Protein 3HVW (pdb70)

Solvent-accessible surface area: 8719 Å² total

Sequence (158 aa):
YNRLRLQEDVSLRLQRDGALTVIAADLLPLALLNTIIRTLGYPFSNDLLEARDRIRAELPDFTLYKISPTRFGLLLPRQQQEETESVCLRLLRAFESPVVCRGIPIKANVGLGVLPLADDTLDGDQDWLRLVVSAADDARDRGVGWARYNPPLDQAQQ

InterPro domains:
  IPR000160 GGDEF domain [PF00990] (167-299)
  IPR000160 GGDEF domain [SM00267] (152-324)
  IPR001633 EAL domain [PF00563] (341-575)
  IPR001633 EAL domain [PS50883] (335-587)
  IPR001633 EAL domain [SM00052] (334-580)
  IPR001633 EAL domain [cd01948] (340-580)
  IPR003018 GAF domain [PF01590] (28-159)
  IPR003018 GAF domain [SM00065] (26-169)
  IPR029016 GAF-like domain superfamily [G3DSA:3.30.450.40] (22-166)
  IPR029787 Nucleotide cyclase [SSF55073] (172-301)
  IPR035919 EAL domain superfamily [G3DSA:3.20.20.450] (336-587)
  IPR035919 EAL domain superfamily [SSF141868] (349-586)
  IPR043128 Reverse transcriptase/Diguanylate cyclase domain [G3DSA:3.30.70.270] (167-335)

GO terms:
  GO:0071111 cyclic-guanylate-specific phosphodiesterase activity (F, EXP)

Foldseek 3Di:
DEQVVVLVVVLVLCVVQFKWKKKKKFQADPVVLVVCCVVPNPVQSQQLCLLVVLLCVLCVVWDWYHYDSGMIMTIGHPVCPVCVVVSLVSSQVSQCFFRADPRDGHRTRIFMFMEMDGPVVPRSVDPCVVQRVVQSVVCVVVVHSGGYRDDAPDDVRD

Nearest PDB structures (foldseek):
  3hvw-assembly1_A  TM=1.006E+00  e=1.202E-35  Pseudomonas aeruginosa
  4urs-assembly1_A  TM=8.154E-01  e=2.062E-10  Thermotoga maritima
  9bkv-assembly1_B  TM=8.141E-01  e=2.377E-08  Escherichia coli
  9ce0-assembly1_B  TM=8.201E-01  e=9.052E-08  Escherichia coli
  9ce0-assembly1_A  TM=8.091E-01  e=2.468E-07  Escherichia coli

CATH classification: 3.30.70.270

Secondary structure (DSSP, 8-state):
--HHHHHHHHHHHHHHHSEEEEEEEE-S-HHHHHHHHHHH-HHHHHH--HHHHHHHHH-TTSPEEEEETTEEEEEEEGGGGGGHHHHHHHHHHHTTSPEEETTEEE----EEEEEEEEGGGTGGGS--HHHHHHHHHHHHHHT-S-EE----SSTTT-

Radius of gyration: 16.02 Å; Cα contacts (8 Å, |Δi|>4): 268; chains: 1; bounding box: 40×30×53 Å

Organism: Pseudomonas aeruginosa (strain ATCC 15692 / DSM 22644 / CIP 104116 / JCM 14847 / LMG 12228 / 1C / PRS 101 / PAO1) (NCBI:txid208964)

Structure (mmCIF, N/CA/C/O backbone):
data_3HVW
#
_entry.id   3HVW
#
_cell.length_a   49.374
_cell.length_b   53.757
_cell.length_c   76.792
_cell.angle_alpha   90.000
_cell.angle_beta   90.000
_cell.angle_gamma   90.000
#
_symmetry.space_group_name_H-M   'P 21 21 21'
#
loop_
_entity.id
_entity.type
_entity.pdbx_description
1 polymer 'Diguanylate-cyclase (DGC)'
2 water water
#
loop_
_atom_site.group_PDB
_atom_site.id
_atom_site.type_symbol
_atom_site.label_atom_id
_atom_site.label_alt_id
_atom_site.label_comp_id
_atom_site.label_asym_id
_atom_site.label_entity_id
_atom_site.label_seq_id
_atom_site.pdbx_PDB_ins_code
_atom_site.Cartn_x
_atom_site.Cartn_y
_atom_site.Cartn_z
_atom_site.occupancy
_atom_site.B_iso_or_equiv
_atom_site.auth_seq_id
_atom_site.auth_comp_id
_atom_site.auth_asym_id
_atom_site.auth_atom_id
_atom_site.pdbx_PDB_model_num
ATOM 1 N N . TYR A 1 9 ? 27.595 62.137 0.168 1.00 34.91 175 TYR A N 1
ATOM 2 C CA . TYR A 1 9 ? 27.732 62.634 1.567 1.00 30.77 175 TYR A CA 1
ATOM 3 C C . TYR A 1 9 ? 28.985 62.067 2.219 1.00 27.82 175 TYR A C 1
ATOM 4 O O . TYR A 1 9 ? 29.294 60.884 2.069 1.00 25.88 175 TYR A O 1
ATOM 13 N N . ASN A 1 10 ? 29.698 62.919 2.949 1.00 25.50 176 ASN A N 1
ATOM 14 C CA . ASN A 1 10 ? 30.930 62.513 3.611 1.00 22.85 176 ASN A CA 1
ATOM 15 C C . ASN A 1 10 ? 30.749 62.166 5.086 1.00 17.55 176 ASN A C 1
ATOM 16 O O . ASN A 1 10 ? 29.630 62.126 5.597 1.00 20.67 176 ASN A O 1
ATOM 21 N N . ARG A 1 11 ? 31.868 61.910 5.756 1.00 20.12 177 ARG A N 1
ATOM 22 C CA . ARG A 1 11 ? 31.885 61.545 7.167 1.00 23.97 177 ARG A CA 1
ATOM 23 C C . ARG A 1 11 ? 31.148 62.530 8.075 1.00 23.91 177 ARG A C 1
ATOM 24 O O . ARG A 1 11 ? 30.334 62.128 8.909 1.00 21.97 177 ARG A O 1
ATOM 32 N N . LEU A 1 12 ? 31.436 63.817 7.912 1.00 24.48 178 LEU A N 1
ATOM 33 C CA . LEU A 1 12 ? 30.799 64.848 8.727 1.00 26.13 178 LEU A CA 1
ATOM 34 C C . LEU A 1 12 ? 29.286 64.872 8.537 1.00 23.34 178 LEU A C 1
ATOM 35 O O . LEU A 1 12 ? 28.533 64.993 9.505 1.00 22.10 178 LEU A O 1
ATOM 40 N N . ARG A 1 13 ? 28.842 64.756 7.289 1.00 20.51 179 ARG A N 1
ATOM 41 C CA . ARG A 1 13 ? 27.417 64.762 6.982 1.00 19.22 179 ARG A CA 1
ATOM 42 C C . ARG A 1 13 ? 26.696 63.613 7.681 1.00 20.29 179 ARG A C 1
ATOM 43 O O . ARG A 1 13 ? 25.573 63.773 8.162 1.00 17.04 179 ARG A O 1
ATOM 51 N N . LEU A 1 14 ? 27.338 62.449 7.726 1.00 18.26 180 LEU A N 1
ATOM 52 C CA . LEU A 1 14 ? 26.739 61.294 8.377 1.00 14.53 180 LEU A CA 1
ATOM 53 C C . LEU A 1 14 ? 26.550 61.586 9.862 1.00 16.15 180 LEU A C 1
ATOM 54 O O . LEU A 1 14 ? 25.479 61.348 10.421 1.00 17.70 180 LEU A O 1
ATOM 59 N N . GLN A 1 15 ? 27.588 62.114 10.498 1.00 17.06 181 GLN A N 1
ATOM 60 C CA . GLN A 1 15 ? 27.509 62.432 11.915 1.00 15.50 181 GLN A CA 1
ATOM 61 C C . GLN A 1 15 ? 26.385 63.426 12.168 1.00 17.29 181 GLN A C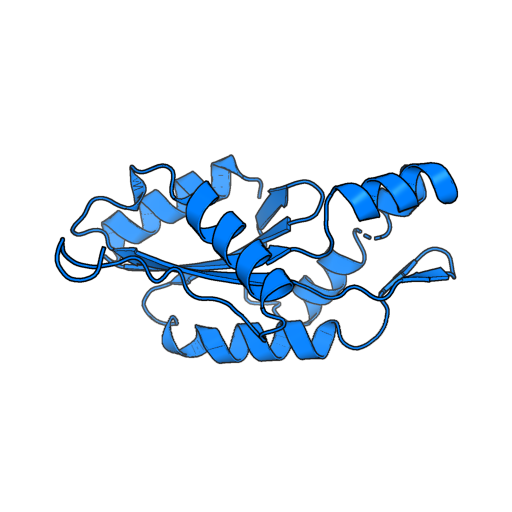 1
ATOM 62 O O . GLN A 1 15 ? 25.645 63.300 13.141 1.00 16.45 181 GLN A O 1
ATOM 68 N N . GLU A 1 16 ? 26.256 64.412 11.284 1.00 14.72 182 GLU A N 1
ATOM 69 C CA . GLU A 1 16 ? 25.206 65.419 11.416 1.00 15.63 182 GLU A CA 1
ATOM 70 C C . GLU A 1 16 ? 23.811 64.830 11.223 1.00 17.50 182 GLU A C 1
ATOM 71 O O . GLU A 1 16 ? 22.912 65.092 12.019 1.00 15.79 182 GLU A O 1
ATOM 77 N N . ASP A 1 17 ? 23.627 64.036 10.170 1.00 16.25 183 ASP A N 1
ATOM 78 C CA . ASP A 1 17 ? 22.325 63.434 9.911 1.00 14.39 183 ASP A CA 1
ATOM 79 C C . ASP A 1 17 ? 21.933 62.473 1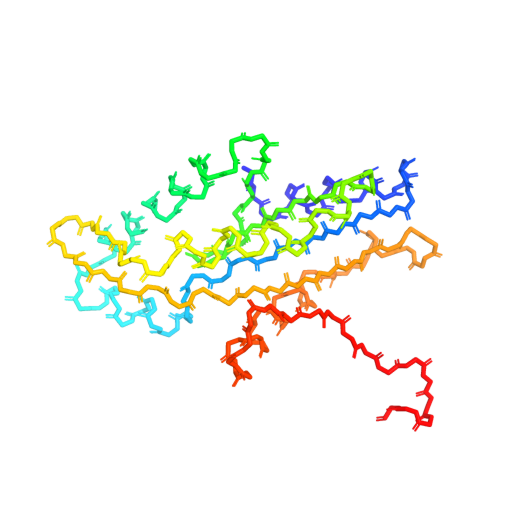1.030 1.00 13.75 183 ASP A C 1
ATOM 80 O O . ASP A 1 17 ? 20.764 62.395 11.404 1.00 18.63 183 ASP A O 1
ATOM 85 N N . VAL A 1 18 ? 22.906 61.743 11.567 1.00 12.82 184 VAL A N 1
ATOM 86 C CA . VAL A 1 18 ? 22.620 60.818 12.656 1.00 10.14 184 VAL A CA 1
ATOM 87 C C . VAL A 1 18 ? 22.150 61.622 13.867 1.00 10.66 184 VAL A C 1
ATOM 88 O O . VAL A 1 18 ? 21.181 61.254 14.526 1.00 12.50 184 VAL A O 1
ATOM 92 N N . SER A 1 19 ? 22.822 62.736 14.146 1.00 12.59 185 SER A N 1
ATOM 93 C CA . SER A 1 19 ? 22.425 63.564 15.278 1.00 12.57 185 SER A CA 1
ATOM 94 C C . SER A 1 19 ? 20.987 64.064 15.110 1.00 13.93 185 SER A C 1
ATOM 95 O O . SER A 1 19 ? 20.202 64.059 16.063 1.00 15.51 185 SER A O 1
ATOM 98 N N . LEU A 1 20 ? 20.636 64.486 13.900 1.00 16.17 186 LEU A N 1
ATOM 99 C CA . LEU A 1 20 ? 19.286 64.987 13.645 1.00 14.91 186 LEU A CA 1
ATOM 100 C C . LEU A 1 20 ? 18.204 63.918 13.735 1.00 17.95 186 LEU A C 1
ATOM 101 O O . LEU A 1 20 ? 17.122 64.162 14.273 1.00 16.79 186 LEU A O 1
ATOM 106 N N . ARG A 1 21 ? 18.486 62.735 13.200 1.00 18.25 187 ARG A N 1
ATOM 107 C CA . ARG A 1 21 ? 17.507 61.662 13.242 1.00 14.81 187 ARG A CA 1
ATOM 108 C C . ARG A 1 21 ? 17.316 61.141 14.658 1.00 11.73 187 ARG A C 1
ATOM 109 O O . ARG A 1 21 ? 16.207 60.786 15.042 1.00 15.52 187 ARG A O 1
ATOM 117 N N . LEU A 1 22 ? 18.386 61.098 15.445 1.00 15.75 188 LEU A N 1
ATOM 118 C CA . LEU A 1 22 ? 18.257 60.613 16.813 1.00 12.19 188 LEU A CA 1
ATOM 119 C C . LEU A 1 22 ? 17.392 61.542 17.657 1.00 13.86 188 LEU A C 1
ATOM 120 O O . LEU A 1 22 ? 16.531 61.084 18.402 1.00 16.02 188 LEU A O 1
ATOM 125 N N . GLN A 1 23 ? 17.617 62.845 17.534 1.00 14.34 189 GLN A N 1
ATOM 126 C CA . GLN A 1 23 ? 16.843 63.815 18.302 1.00 19.10 189 GLN A CA 1
ATOM 127 C C . GLN A 1 23 ? 15.362 63.761 17.955 1.00 17.36 189 GLN A C 1
ATOM 128 O O . GLN A 1 23 ? 14.502 63.950 18.816 1.00 20.64 189 GLN A O 1
ATOM 134 N N . ARG A 1 24 ? 15.070 63.484 16.690 1.00 18.52 190 ARG A N 1
ATOM 135 C CA . ARG A 1 24 ? 13.699 63.435 16.205 1.00 19.55 190 ARG A CA 1
ATOM 136 C C . ARG A 1 24 ? 12.992 62.091 16.367 1.00 21.05 190 ARG A C 1
ATOM 137 O O . ARG A 1 24 ? 11.815 62.048 16.734 1.00 21.21 190 ARG A O 1
ATOM 145 N N . ASP A 1 25 ? 13.711 60.999 16.110 1.00 18.56 191 ASP A N 1
ATOM 146 C CA . ASP A 1 25 ? 13.133 59.657 16.196 1.00 16.06 191 ASP A CA 1
ATOM 147 C C . ASP A 1 25 ? 13.481 58.848 17.443 1.00 17.23 191 ASP A C 1
ATOM 148 O O . ASP A 1 25 ? 12.785 57.888 17.775 1.00 17.36 191 ASP A O 1
ATOM 153 N N . GLY A 1 26 ? 14.570 59.211 18.111 1.00 16.17 192 GLY A N 1
ATOM 154 C CA . GLY A 1 26 ? 14.968 58.504 19.317 1.00 13.09 192 GLY A CA 1
ATOM 155 C C . GLY A 1 26 ? 15.875 57.302 19.124 1.00 14.58 192 GLY A C 1
ATOM 156 O O . GLY A 1 26 ? 16.469 56.814 20.087 1.00 13.80 192 GLY A O 1
ATOM 157 N N . ALA A 1 27 ? 15.996 56.824 17.890 1.00 14.81 193 ALA A N 1
ATOM 158 C CA . ALA A 1 27 ? 16.840 55.666 17.612 1.00 13.75 193 ALA A CA 1
ATOM 159 C C . ALA A 1 27 ? 17.067 55.495 16.116 1.00 15.13 193 ALA A C 1
ATOM 160 O O . ALA A 1 27 ? 16.328 56.043 15.303 1.00 13.03 193 ALA A O 1
ATOM 162 N N . LEU A 1 28 ? 18.107 54.739 15.769 1.00 11.48 194 LEU A N 1
ATOM 163 C CA . LEU A 1 28 ? 18.454 54.445 14.381 1.00 10.82 194 LEU A CA 1
ATOM 164 C C . LEU A 1 28 ? 19.634 53.491 14.408 1.00 11.05 194 LEU A C 1
ATOM 165 O O . LEU A 1 28 ? 20.241 53.283 15.454 1.00 11.29 194 LEU A O 1
ATOM 170 N N . THR A 1 29 ? 19.943 52.892 13.264 1.00 12.24 195 THR A N 1
ATOM 171 C CA . THR A 1 29 ? 21.075 51.986 13.195 1.00 12.01 195 THR A CA 1
ATOM 172 C C . THR A 1 29 ? 21.987 52.414 12.060 1.00 10.28 195 THR A C 1
ATOM 173 O O . THR A 1 29 ? 21.525 52.756 10.975 1.00 11.49 195 THR A O 1
ATOM 177 N N . VAL A 1 30 ? 23.287 52.434 12.329 1.00 11.41 196 VAL A N 1
ATOM 178 C CA . VAL A 1 30 ? 24.259 52.786 11.307 1.00 12.81 196 VAL A CA 1
ATOM 179 C C . VAL A 1 30 ? 24.963 51.501 10.918 1.00 8.18 196 VAL A C 1
ATOM 180 O O . VAL A 1 30 ? 25.280 50.679 11.773 1.00 10.33 196 VAL A O 1
ATOM 184 N N . ILE A 1 31 ? 25.191 51.324 9.624 1.00 10.34 197 ILE A N 1
ATOM 185 C CA . ILE A 1 31 ? 25.895 50.153 9.136 1.00 9.95 197 ILE A CA 1
ATOM 186 C C . ILE A 1 31 ? 27.140 50.662 8.419 1.00 7.96 197 ILE A C 1
ATOM 187 O O . ILE A 1 31 ? 27.066 51.569 7.594 1.00 9.80 197 ILE A O 1
ATOM 192 N N . ALA A 1 32 ? 28.291 50.102 8.762 1.00 10.88 198 ALA A N 1
ATOM 193 C CA . ALA A 1 32 ? 29.528 50.493 8.114 1.00 9.63 198 ALA A CA 1
ATOM 194 C C . ALA A 1 32 ? 29.959 49.317 7.252 1.00 9.95 198 ALA A C 1
ATOM 195 O O . ALA A 1 32 ? 30.043 48.178 7.728 1.00 10.71 198 ALA A O 1
ATOM 197 N N . ALA A 1 33 ? 30.229 49.589 5.980 1.00 8.13 199 ALA A N 1
ATOM 198 C CA . ALA A 1 33 ? 30.667 48.546 5.062 1.00 6.93 199 ALA A CA 1
ATOM 199 C C . ALA A 1 33 ? 32.117 48.844 4.711 1.00 9.59 199 ALA A C 1
ATOM 200 O O . ALA A 1 33 ? 32.414 49.815 4.020 1.00 11.58 199 ALA A O 1
ATOM 202 N N . ASP A 1 34 ? 33.014 48.009 5.223 1.00 10.16 200 ASP A N 1
ATOM 203 C CA . ASP A 1 34 ? 34.451 48.154 5.000 1.00 10.14 200 ASP A CA 1
ATOM 204 C C . ASP A 1 34 ? 34.844 47.189 3.869 1.00 11.91 200 ASP A C 1
ATOM 205 O O . ASP A 1 34 ? 34.853 45.980 4.062 1.00 11.90 200 ASP A O 1
ATOM 210 N N . LEU A 1 35 ? 35.165 47.731 2.695 1.00 12.14 201 LEU A N 1
ATOM 211 C CA . LEU A 1 35 ? 35.511 46.912 1.531 1.00 10.83 201 LEU A CA 1
ATOM 212 C C . LEU A 1 35 ? 36.796 46.104 1.638 1.00 9.30 201 LEU A C 1
ATOM 213 O O . LEU A 1 35 ? 36.881 44.994 1.119 1.00 12.08 201 LEU A O 1
ATOM 218 N N . LEU A 1 36 ? 37.800 46.663 2.295 1.00 11.95 202 LEU A N 1
ATOM 219 C CA . LEU A 1 36 ? 39.067 45.964 2.459 1.00 11.02 202 LEU A CA 1
ATOM 220 C C . LEU A 1 36 ? 39.943 46.732 3.434 1.00 7.70 202 LEU A C 1
ATOM 221 O O . LEU A 1 36 ? 39.766 47.933 3.633 1.00 14.92 202 LEU A O 1
ATOM 226 N N . PRO A 1 37 ? 40.894 46.041 4.070 1.00 12.19 203 PRO A N 1
ATOM 227 C CA . PRO A 1 37 ? 41.794 46.688 5.026 1.00 12.80 203 PRO A CA 1
ATOM 228 C C . PRO A 1 37 ? 42.588 47.786 4.331 1.00 14.66 203 PRO A C 1
ATOM 229 O O . PRO A 1 37 ? 42.936 47.660 3.154 1.00 13.66 203 PRO A O 1
ATOM 233 N N . LEU A 1 38 ? 42.879 48.858 5.059 1.00 11.42 204 LEU A N 1
ATOM 234 C CA . LEU A 1 38 ? 43.641 49.963 4.497 1.00 14.64 204 LEU A CA 1
ATOM 235 C C . LEU A 1 38 ? 44.961 49.444 3.932 1.00 13.21 204 LEU A C 1
ATOM 236 O O . LEU A 1 38 ? 45.395 49.865 2.864 1.00 13.56 204 LEU A O 1
ATOM 241 N N . ALA A 1 39 ? 45.590 48.513 4.641 1.00 13.60 205 ALA A N 1
ATOM 242 C CA . ALA A 1 39 ? 46.862 47.957 4.190 1.00 13.34 205 ALA A CA 1
ATOM 243 C C . ALA A 1 39 ? 46.749 47.296 2.824 1.00 14.28 205 ALA A C 1
ATOM 244 O O . ALA A 1 39 ? 47.660 47.403 2.000 1.00 12.59 205 ALA A O 1
ATOM 246 N N . LEU A 1 40 ? 45.643 46.595 2.590 1.00 12.53 206 LEU A N 1
ATOM 247 C CA . LEU A 1 40 ? 45.436 45.914 1.313 1.00 11.26 206 LEU A CA 1
ATOM 248 C C . LEU A 1 40 ? 45.186 46.940 0.219 1.00 7.55 206 LEU A C 1
ATOM 249 O O . LEU A 1 40 ? 45.596 46.752 -0.927 1.00 9.12 206 LEU A O 1
ATOM 254 N N . LEU A 1 41 ? 44.503 48.026 0.576 1.00 8.23 207 LEU A N 1
ATOM 255 C CA . LEU A 1 41 ? 44.245 49.084 -0.391 1.00 7.69 207 LEU A CA 1
ATOM 256 C C . LEU A 1 41 ? 45.605 49.648 -0.788 1.00 6.57 207 LEU A C 1
ATOM 257 O O . LEU A 1 41 ? 45.867 49.906 -1.961 1.00 9.76 207 LEU A O 1
ATOM 262 N N . ASN A 1 42 ? 46.475 49.837 0.197 1.00 10.46 208 ASN A N 1
ATOM 263 C CA . ASN A 1 42 ? 47.795 50.369 -0.102 1.00 12.40 208 ASN A CA 1
ATOM 264 C C . ASN A 1 42 ? 48.600 49.418 -0.979 1.00 13.02 208 ASN A C 1
ATOM 265 O O . ASN A 1 42 ? 49.367 49.866 -1.830 1.00 9.83 208 ASN A O 1
ATOM 270 N N . THR A 1 43 ? 48.425 48.112 -0.786 1.00 7.53 209 THR A N 1
ATOM 271 C CA . THR A 1 43 ? 49.136 47.141 -1.618 1.00 8.75 209 THR A CA 1
ATOM 272 C C . THR A 1 43 ? 48.633 47.309 -3.052 1.00 8.37 209 THR A C 1
ATOM 273 O O . THR A 1 43 ? 49.407 47.264 -4.007 1.00 11.47 209 THR A O 1
ATOM 277 N N . ILE A 1 44 ? 47.328 47.515 -3.201 1.00 7.21 210 ILE A N 1
ATOM 278 C CA . ILE A 1 44 ? 46.757 47.703 -4.531 1.00 5.37 210 ILE A CA 1
ATOM 279 C C . ILE A 1 44 ? 47.295 48.979 -5.169 1.00 8.41 210 ILE A C 1
ATOM 280 O O . ILE A 1 44 ? 47.615 49.000 -6.355 1.00 10.88 210 ILE A O 1
ATOM 285 N N . ILE A 1 45 ? 47.405 50.047 -4.387 1.00 10.31 211 ILE A N 1
ATOM 286 C CA . ILE A 1 45 ? 47.917 51.300 -4.932 1.00 8.89 211 ILE A CA 1
ATOM 287 C C . ILE A 1 45 ? 49.350 51.164 -5.435 1.00 14.82 211 ILE A C 1
ATOM 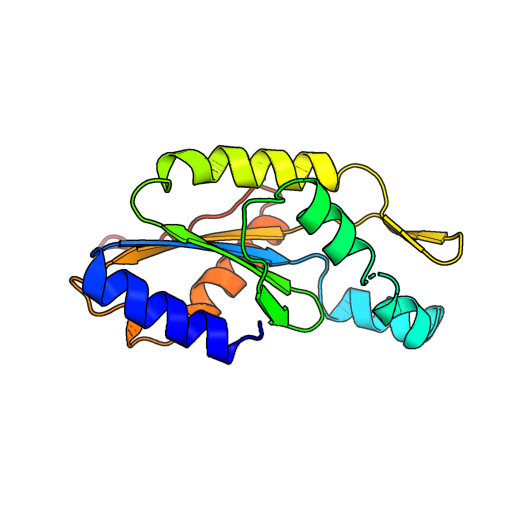288 O O . ILE A 1 45 ? 49.687 51.659 -6.511 1.00 14.34 211 ILE A O 1
ATOM 293 N N . ARG A 1 46 ? 50.194 50.489 -4.663 1.00 11.36 212 ARG A N 1
ATOM 294 C CA . ARG A 1 46 ? 51.591 50.307 -5.054 1.00 12.59 212 ARG A CA 1
ATOM 295 C C . ARG A 1 46 ? 51.748 49.358 -6.238 1.00 13.36 212 ARG A C 1
ATOM 296 O O . ARG A 1 46 ? 52.638 49.526 -7.075 1.00 15.12 212 ARG A O 1
ATOM 304 N N . THR A 1 47 ? 50.874 48.364 -6.311 1.00 11.29 213 THR A N 1
ATOM 305 C CA . THR A 1 47 ? 50.943 47.358 -7.359 1.00 9.91 213 THR A CA 1
ATOM 306 C C . THR A 1 47 ? 50.257 47.712 -8.684 1.00 12.47 213 THR A C 1
ATOM 307 O O . THR A 1 47 ? 50.782 47.403 -9.757 1.00 14.01 213 THR A O 1
ATOM 311 N N . LEU A 1 48 ? 49.097 48.360 -8.604 1.00 10.06 214 LEU A N 1
ATOM 312 C CA . LEU A 1 48 ? 48.322 48.722 -9.788 1.00 8.84 214 LEU A CA 1
ATOM 313 C C . LEU A 1 48 ? 48.120 50.228 -9.995 1.00 11.09 214 LEU A C 1
ATOM 314 O O . LEU A 1 48 ? 47.594 50.650 -11.025 1.00 10.98 214 LEU A O 1
ATOM 319 N N . GLY A 1 49 ? 48.532 51.029 -9.016 1.00 10.70 215 GLY A N 1
ATOM 320 C CA . GLY A 1 49 ? 48.404 52.476 -9.129 1.00 10.88 215 GLY A CA 1
ATOM 321 C C . GLY A 1 49 ? 47.239 53.082 -8.372 1.00 10.65 215 GLY A C 1
ATOM 322 O O . GLY A 1 49 ? 46.226 52.419 -8.135 1.00 9.92 215 GLY A O 1
ATOM 323 N N . TYR A 1 50 ? 47.375 54.349 -7.989 1.00 12.82 216 TYR A N 1
ATOM 324 C CA . TYR A 1 50 ? 46.310 55.026 -7.259 1.00 13.00 216 TYR A CA 1
ATOM 325 C C . TYR A 1 50 ? 45.021 55.155 -8.077 1.00 13.86 216 TYR A C 1
ATOM 326 O O . TYR A 1 50 ? 43.927 54.934 -7.552 1.00 14.21 216 TYR A O 1
ATOM 335 N N . PRO A 1 51 ? 45.127 55.536 -9.364 1.00 11.94 217 PRO A N 1
ATOM 336 C CA . PRO A 1 51 ? 43.921 55.671 -10.189 1.00 12.85 217 PRO A CA 1
ATOM 337 C C . PRO A 1 51 ? 43.118 54.376 -10.202 1.00 10.29 217 PRO A C 1
ATOM 338 O O . PRO A 1 51 ? 41.890 54.392 -10.116 1.00 11.26 217 PRO A O 1
ATOM 342 N N . PHE A 1 52 ? 43.816 53.248 -10.304 1.00 12.81 218 PHE A N 1
ATOM 343 C CA . PHE A 1 52 ? 43.140 51.959 -10.294 1.00 14.23 218 PHE A CA 1
ATOM 344 C C . PHE A 1 52 ? 42.362 51.808 -8.988 1.00 11.04 218 PHE A C 1
ATOM 345 O O . PHE A 1 52 ? 41.206 51.386 -8.993 1.00 11.71 218 PHE A O 1
ATOM 353 N N . SER A 1 53 ? 42.996 52.155 -7.869 1.00 10.17 219 SER A N 1
ATOM 354 C CA . SER A 1 53 ? 42.341 52.020 -6.568 1.00 12.01 219 SER A CA 1
ATOM 355 C C . SER A 1 53 ? 41.111 52.909 -6.439 1.00 12.61 219 SER A C 1
ATOM 356 O O . SER A 1 53 ? 40.137 52.532 -5.785 1.00 11.94 219 SER A O 1
ATOM 359 N N . ASN A 1 54 ? 41.146 54.083 -7.060 1.00 12.90 220 ASN A N 1
ATOM 360 C CA . ASN A 1 54 ? 39.996 54.970 -6.992 1.00 13.00 220 ASN A CA 1
ATOM 361 C C . ASN A 1 54 ? 38.852 54.365 -7.798 1.00 15.49 220 ASN A C 1
ATOM 362 O O . ASN A 1 54 ? 37.704 54.348 -7.348 1.00 14.64 220 ASN A O 1
ATOM 367 N N . ASP A 1 55 ? 39.167 53.859 -8.988 1.00 11.70 221 ASP A N 1
ATOM 368 C CA . ASP A 1 55 ? 38.151 53.242 -9.836 1.00 14.48 221 ASP A CA 1
ATOM 369 C C . ASP A 1 55 ? 37.522 52.048 -9.124 1.00 12.22 221 ASP A C 1
ATOM 370 O O . ASP A 1 55 ? 36.323 51.801 -9.250 1.00 12.94 221 ASP A O 1
ATOM 375 N N . LEU A 1 56 ? 38.339 51.306 -8.378 1.00 10.61 222 LEU A N 1
ATOM 376 C CA . LEU A 1 56 ? 37.861 50.140 -7.647 1.00 10.89 222 LEU A CA 1
ATOM 377 C C . LEU A 1 56 ? 36.803 50.536 -6.630 1.00 14.41 222 LEU A C 1
ATOM 378 O O . LEU A 1 56 ? 35.751 49.900 -6.531 1.00 15.15 222 LEU A O 1
ATOM 391 N N . LEU A 1 58 ? 35.056 53.231 -6.703 1.00 9.39 224 LEU A N 1
ATOM 392 C CA . LEU A 1 58 ? 33.908 53.805 -7.401 1.00 12.10 224 LEU A CA 1
ATOM 393 C C . LEU A 1 58 ? 33.010 52.669 -7.874 1.00 13.64 224 LEU A C 1
ATOM 394 O O . LEU A 1 58 ? 31.785 52.781 -7.854 1.00 12.68 224 LEU A O 1
ATOM 399 N N . GLU A 1 59 ? 33.623 51.568 -8.301 1.00 13.28 225 GLU A N 1
ATOM 400 C CA . GLU A 1 59 ? 32.848 50.422 -8.750 1.00 14.39 225 GLU A CA 1
ATOM 401 C C . GLU A 1 59 ? 32.131 49.783 -7.566 1.00 12.86 225 GLU A C 1
ATOM 402 O O . GLU A 1 59 ? 31.002 49.310 -7.700 1.00 13.20 225 GLU A O 1
ATOM 408 N N . ALA A 1 60 ? 32.781 49.779 -6.404 1.00 11.10 226 ALA A N 1
ATOM 409 C CA . ALA A 1 60 ? 32.174 49.211 -5.208 1.00 10.13 226 ALA A CA 1
ATOM 410 C C . ALA A 1 60 ? 30.960 50.060 -4.838 1.00 12.46 226 ALA A C 1
ATOM 411 O O . ALA A 1 60 ? 29.904 49.537 -4.480 1.00 12.64 226 ALA A O 1
ATOM 413 N N . ARG A 1 61 ? 31.124 51.375 -4.943 1.00 10.88 227 ARG A N 1
ATOM 414 C CA . ARG A 1 61 ? 30.054 52.327 -4.646 1.00 11.33 227 ARG A CA 1
ATOM 415 C C . ARG A 1 61 ? 28.857 52.084 -5.559 1.00 13.54 227 ARG A C 1
ATOM 416 O O . ARG A 1 61 ? 27.713 52.056 -5.104 1.00 16.34 227 ARG A O 1
ATOM 424 N N . ASP A 1 62 ? 29.119 51.912 -6.850 1.00 16.77 228 ASP A N 1
ATOM 425 C CA . ASP A 1 62 ? 28.039 51.686 -7.805 1.00 17.47 228 ASP A CA 1
ATOM 426 C C . ASP A 1 62 ? 27.279 50.401 -7.531 1.00 16.35 228 ASP A C 1
ATOM 427 O O . ASP A 1 62 ? 26.065 50.338 -7.729 1.00 19.79 228 ASP A O 1
ATOM 432 N N . ARG A 1 63 ? 27.985 49.371 -7.077 1.00 12.44 229 ARG A N 1
ATOM 433 C CA . ARG A 1 63 ? 27.323 48.109 -6.789 1.00 13.39 229 ARG A CA 1
ATOM 434 C C . ARG A 1 63 ? 26.410 48.246 -5.575 1.00 13.00 229 ARG A C 1
ATOM 435 O O . ARG A 1 63 ? 25.315 47.686 -5.550 1.00 14.89 229 ARG A O 1
ATOM 443 N N . ILE A 1 64 ? 26.855 48.992 -4.567 1.00 12.52 230 ILE A N 1
ATOM 444 C CA . ILE A 1 64 ? 26.034 49.189 -3.379 1.00 11.88 230 ILE A CA 1
ATOM 445 C C . ILE A 1 64 ? 24.820 50.030 -3.764 1.00 13.73 230 ILE A C 1
ATOM 446 O O . ILE A 1 64 ? 23.701 49.748 -3.342 1.00 13.91 230 ILE A O 1
ATOM 451 N N . ARG A 1 65 ? 25.048 51.054 -4.578 1.00 15.35 231 ARG A N 1
ATOM 452 C CA . ARG A 1 65 ? 23.961 51.920 -5.020 1.00 18.48 231 ARG A CA 1
ATOM 453 C C . ARG A 1 65 ? 22.917 51.145 -5.811 1.00 23.24 231 ARG A C 1
ATOM 454 O O . ARG A 1 65 ? 21.722 51.438 -5.740 1.00 25.58 231 ARG A O 1
ATOM 462 N N . ALA A 1 66 ? 23.371 50.152 -6.568 1.00 14.09 232 ALA A N 1
ATOM 463 C CA . ALA A 1 66 ? 22.469 49.340 -7.373 1.00 17.93 232 ALA A CA 1
ATOM 464 C C . ALA A 1 66 ? 21.675 48.350 -6.522 1.00 21.22 232 ALA A C 1
ATOM 465 O O . ALA A 1 66 ? 20.515 48.064 -6.817 1.00 22.34 232 ALA A O 1
ATOM 467 N N . GLU A 1 67 ? 22.296 47.838 -5.462 1.00 17.80 233 GLU A N 1
ATOM 468 C CA . GLU A 1 67 ? 21.642 46.876 -4.576 1.00 17.83 233 GLU A CA 1
ATOM 469 C C . GLU A 1 67 ? 20.689 47.536 -3.585 1.00 20.54 233 GLU A C 1
ATOM 470 O O . GLU A 1 67 ? 19.661 46.962 -3.219 1.00 20.25 233 GLU A O 1
ATOM 476 N N . LEU A 1 68 ? 21.046 48.742 -3.157 1.00 20.38 234 LEU A N 1
ATOM 477 C CA . LEU A 1 68 ? 20.259 49.506 -2.195 1.00 20.46 234 LEU A CA 1
ATOM 478 C C . LEU A 1 68 ? 19.967 50.903 -2.735 1.00 22.56 234 LEU A C 1
ATOM 479 O O . LEU A 1 68 ? 20.441 51.900 -2.192 1.00 22.17 234 LEU A O 1
ATOM 484 N N . PRO A 1 69 ? 19.170 50.994 -3.810 1.00 22.84 235 PRO A N 1
ATOM 485 C CA . PRO A 1 69 ? 18.832 52.290 -4.410 1.00 28.38 235 PRO A CA 1
ATOM 486 C C . PRO A 1 69 ? 18.090 53.261 -3.497 1.00 33.97 235 PRO A C 1
ATOM 487 O O . PRO A 1 69 ? 18.273 54.474 -3.596 1.00 36.36 235 PRO A O 1
ATOM 491 N N . ASP A 1 70 ? 17.261 52.725 -2.608 1.00 36.05 236 ASP A N 1
ATOM 492 C CA . ASP A 1 70 ? 16.484 53.554 -1.695 1.00 37.45 236 ASP A CA 1
ATOM 493 C C . ASP A 1 70 ? 17.240 53.916 -0.420 1.00 40.72 236 ASP A C 1
ATOM 494 O O . ASP A 1 70 ? 16.631 54.288 0.584 1.00 38.87 236 ASP A O 1
ATOM 499 N N . PHE A 1 71 ? 18.564 53.805 -0.459 1.00 34.96 237 PHE A N 1
ATOM 500 C CA . PHE A 1 71 ? 19.384 54.139 0.699 1.00 31.67 237 PHE A CA 1
ATOM 501 C C . PHE A 1 71 ? 20.419 55.205 0.374 1.00 29.11 237 PHE A C 1
ATOM 502 O O . PHE A 1 71 ? 21.056 55.168 -0.680 1.00 31.57 237 PHE A O 1
ATOM 510 N N . THR A 1 72 ? 20.573 56.162 1.281 1.00 24.37 238 THR A N 1
ATOM 511 C CA . THR A 1 72 ? 21.556 57.220 1.111 1.00 19.75 238 THR A CA 1
ATOM 512 C C . THR A 1 72 ? 22.902 56.610 1.488 1.00 21.89 238 THR A C 1
ATOM 513 O O . THR A 1 72 ? 23.069 56.111 2.600 1.00 21.91 238 THR A O 1
ATOM 517 N N . LEU A 1 73 ? 23.856 56.646 0.564 1.00 20.17 239 LEU A N 1
ATOM 518 C CA . LEU A 1 73 ? 25.175 56.072 0.809 1.00 19.58 239 LEU A CA 1
ATOM 519 C C . LEU A 1 73 ? 26.199 57.127 1.210 1.00 17.18 239 LEU A C 1
ATOM 520 O O . LEU A 1 73 ? 26.467 58.063 0.455 1.00 26.42 239 LEU A O 1
ATOM 525 N N . TYR A 1 74 ? 26.771 56.975 2.401 1.00 15.76 240 TYR A N 1
ATOM 526 C CA . TYR A 1 74 ? 27.768 57.922 2.886 1.00 16.13 240 TYR A CA 1
ATOM 527 C C . TYR A 1 74 ? 29.174 57.369 2.711 1.00 17.00 240 TYR A C 1
ATOM 528 O O . TYR A 1 74 ? 29.383 56.158 2.742 1.00 17.67 240 TYR A O 1
ATOM 537 N N . LYS A 1 75 ? 30.139 58.261 2.525 1.00 16.81 241 LYS A N 1
ATOM 538 C CA . LYS A 1 75 ? 31.525 57.847 2.372 1.00 19.65 241 LYS A CA 1
ATOM 539 C C . LYS A 1 75 ? 32.246 58.176 3.676 1.00 24.69 241 LYS A C 1
ATOM 540 O O . LYS A 1 75 ? 32.486 59.344 3.984 1.00 27.97 241 LYS A O 1
ATOM 546 N N . ILE A 1 76 ? 32.577 57.141 4.444 1.00 20.61 242 ILE A N 1
ATOM 547 C CA . ILE A 1 76 ? 33.252 57.295 5.733 1.00 19.90 242 ILE A CA 1
ATOM 548 C C . ILE A 1 76 ? 34.760 57.474 5.588 1.00 22.80 242 ILE A C 1
ATOM 549 O O . ILE A 1 76 ? 35.334 58.434 6.105 1.00 23.34 242 ILE A O 1
ATOM 554 N N . SER A 1 77 ? 35.396 56.535 4.898 1.00 19.58 243 SER A N 1
ATOM 555 C CA . SER A 1 77 ? 36.839 56.576 4.683 1.00 22.75 243 SER A CA 1
ATOM 556 C C . SER A 1 77 ? 37.130 56.089 3.266 1.00 23.93 243 SER A C 1
ATOM 557 O O . SER A 1 77 ? 36.216 55.712 2.534 1.00 20.82 243 SER A O 1
ATOM 560 N N . PRO A 1 78 ? 38.408 56.096 2.853 1.00 28.72 244 PRO A N 1
ATOM 561 C CA . PRO A 1 78 ? 38.730 55.638 1.500 1.00 31.11 244 PRO A CA 1
ATOM 562 C C . PRO A 1 78 ? 38.352 54.184 1.211 1.00 23.69 244 PRO A C 1
ATOM 563 O O . PRO A 1 78 ? 38.363 53.761 0.058 1.00 29.61 244 PRO A O 1
ATOM 567 N N . THR A 1 79 ? 38.010 53.423 2.246 1.00 22.15 245 THR A N 1
ATOM 568 C CA . THR A 1 79 ? 37.638 52.023 2.049 1.00 15.28 245 THR A CA 1
ATOM 569 C C . THR A 1 79 ? 36.308 51.685 2.704 1.00 13.86 245 THR A C 1
ATOM 570 O O . THR A 1 79 ? 35.848 50.547 2.622 1.00 11.53 245 THR A O 1
ATOM 574 N N . ARG A 1 80 ? 35.691 52.679 3.337 1.00 12.08 246 ARG A N 1
ATOM 575 C CA . ARG A 1 80 ? 34.437 52.464 4.053 1.00 9.61 246 ARG A CA 1
ATOM 576 C C . ARG A 1 80 ? 33.254 53.322 3.626 1.00 8.61 246 ARG A C 1
ATOM 577 O O . ARG A 1 80 ? 33.392 54.516 3.36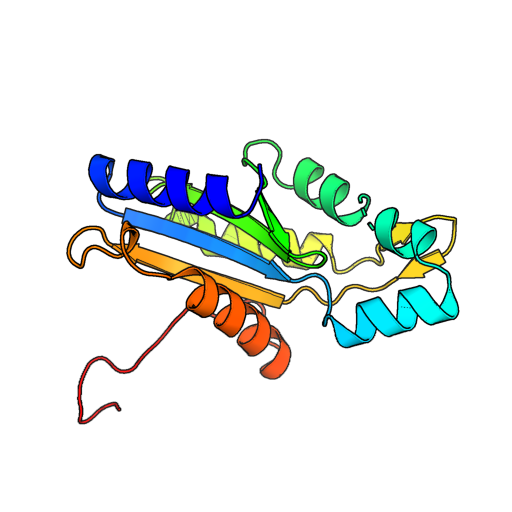9 1.00 13.15 246 ARG A O 1
ATOM 585 N N . PHE A 1 81 ? 32.086 52.690 3.570 1.00 12.02 247 PHE A N 1
ATOM 586 C CA . PHE A 1 81 ? 30.846 53.371 3.223 1.00 11.18 247 PHE A CA 1
ATOM 587 C C . PHE A 1 81 ? 29.921 53.249 4.424 1.00 12.29 247 PHE A C 1
ATOM 588 O O . PHE A 1 81 ? 30.054 52.321 5.216 1.00 10.80 247 PHE A O 1
ATOM 596 N N . GLY A 1 82 ? 28.995 54.190 4.563 1.00 10.50 248 GLY A N 1
ATOM 597 C CA . GLY A 1 82 ? 28.072 54.136 5.678 1.00 13.56 248 GLY A CA 1
ATOM 598 C C . GLY A 1 82 ? 26.628 54.204 5.225 1.00 11.66 248 GLY A C 1
ATOM 599 O O . GLY A 1 82 ? 26.310 54.835 4.213 1.00 15.15 248 GLY A O 1
ATOM 600 N N . LEU A 1 83 ? 25.754 53.537 5.971 1.00 10.78 249 LEU A N 1
ATOM 601 C CA . LEU A 1 83 ? 24.325 53.520 5.686 1.00 9.23 249 LEU A CA 1
ATOM 602 C C . LEU A 1 83 ? 23.606 53.885 6.976 1.00 13.45 249 LEU A C 1
ATOM 603 O O . LEU A 1 83 ? 24.008 53.461 8.058 1.00 15.50 249 LEU A O 1
ATOM 608 N N . LEU A 1 84 ? 22.549 54.681 6.864 1.00 13.11 250 LEU A N 1
ATOM 609 C CA . LEU A 1 84 ? 21.782 55.093 8.032 1.00 11.22 250 LEU A CA 1
ATOM 610 C C . LEU A 1 84 ? 20.385 54.500 7.914 1.00 14.18 250 LEU A C 1
ATOM 611 O O . LEU A 1 84 ? 19.639 54.832 6.992 1.00 16.61 250 LEU A O 1
ATOM 616 N N . LEU A 1 85 ? 20.043 53.601 8.830 1.00 12.71 251 LEU A N 1
ATOM 617 C CA . LEU A 1 85 ? 18.719 52.987 8.824 1.00 13.21 251 LEU A CA 1
ATOM 618 C C . LEU A 1 85 ? 17.873 53.623 9.912 1.00 11.68 251 LEU A C 1
ATOM 619 O O . LEU A 1 85 ? 18.160 53.477 11.096 1.00 12.10 251 LEU A O 1
ATOM 624 N N . PRO A 1 86 ? 16.823 54.356 9.519 1.00 12.98 252 PRO A N 1
ATOM 625 C CA . PRO A 1 86 ? 15.925 55.018 10.470 1.00 17.84 252 PRO A CA 1
ATOM 626 C C . PRO A 1 86 ? 15.265 54.012 11.402 1.00 18.19 252 PRO A C 1
ATOM 627 O O . PRO A 1 86 ? 15.193 52.819 11.097 1.00 17.51 252 PRO A O 1
ATOM 631 N N . ARG A 1 87 ? 14.774 54.498 12.536 1.00 14.50 253 ARG A N 1
ATOM 632 C CA . ARG A 1 87 ? 14.135 53.636 13.519 1.00 16.55 253 ARG A CA 1
ATOM 633 C C . ARG A 1 87 ? 13.100 52.704 12.893 1.00 18.78 253 ARG A C 1
ATOM 634 O O . ARG A 1 87 ? 13.039 51.523 13.232 1.00 16.80 253 ARG A O 1
ATOM 642 N N . GLN A 1 88 ? 12.304 53.239 11.973 1.00 17.59 254 GLN A N 1
ATOM 643 C CA . GLN A 1 88 ? 11.260 52.468 11.307 1.00 26.10 254 GLN A CA 1
ATOM 644 C C . GLN A 1 88 ? 11.788 51.246 10.558 1.00 23.55 254 GLN A C 1
ATOM 645 O O . GLN A 1 88 ? 11.109 50.223 10.476 1.00 27.18 254 GLN A O 1
ATOM 651 N N . GLN A 1 89 ? 12.994 51.343 10.010 1.00 19.94 255 GLN A N 1
ATOM 652 C CA . GLN A 1 89 ? 13.536 50.218 9.259 1.00 22.76 255 GLN A CA 1
ATOM 653 C C . GLN A 1 89 ? 14.705 49.485 9.891 1.00 19.73 255 GLN A C 1
ATOM 654 O O . GLN A 1 89 ? 15.481 48.824 9.195 1.00 16.41 255 GLN A O 1
ATOM 660 N N . GLN A 1 90 ? 14.834 49.586 11.207 1.00 15.89 256 GLN A N 1
ATOM 661 C CA . GLN A 1 90 ? 15.912 48.878 11.876 1.00 14.86 256 GLN A CA 1
ATOM 662 C C . GLN A 1 90 ? 15.657 47.373 11.722 1.00 13.00 256 GLN A C 1
ATOM 663 O O . GLN A 1 90 ? 16.580 46.568 11.833 1.00 15.80 256 GLN A O 1
ATOM 669 N N . GLU A 1 91 ? 14.408 46.998 11.444 1.00 14.09 257 GLU A N 1
ATOM 670 C CA . GLU A 1 91 ? 14.074 45.584 11.268 1.00 10.55 257 GLU A CA 1
ATOM 671 C C . GLU A 1 91 ? 14.691 45.042 9.976 1.00 13.38 257 GLU A C 1
ATOM 672 O O . GLU A 1 91 ? 14.672 43.837 9.730 1.00 16.35 257 GLU A O 1
ATOM 678 N N . GLU A 1 92 ? 15.234 45.935 9.155 1.00 10.59 258 GLU A N 1
ATOM 679 C CA . GLU A 1 92 ? 15.842 45.530 7.891 1.00 10.68 258 GLU A CA 1
ATOM 680 C C . GLU A 1 92 ? 17.358 45.402 7.986 1.00 8.30 258 GLU A C 1
ATOM 681 O O . GLU A 1 92 ? 18.016 45.039 7.009 1.00 11.53 258 GLU A O 1
ATOM 687 N N . THR A 1 93 ? 17.904 45.681 9.165 1.00 10.65 259 THR A N 1
ATOM 688 C CA . THR A 1 93 ? 19.353 45.618 9.370 1.00 9.90 259 THR A CA 1
ATOM 689 C C . THR A 1 93 ? 20.017 44.360 8.812 1.00 9.32 259 THR A C 1
ATOM 690 O O . THR A 1 93 ? 20.888 44.448 7.948 1.00 8.98 259 THR A O 1
ATOM 694 N N . GLU A 1 94 ? 19.607 43.196 9.301 1.00 8.19 260 GLU A N 1
ATOM 695 C CA . GLU A 1 94 ? 20.193 41.941 8.843 1.00 8.39 260 GLU A CA 1
ATOM 696 C C . GLU A 1 94 ? 19.981 41.676 7.356 1.00 10.78 260 GLU A C 1
ATOM 697 O O . GLU A 1 94 ? 20.842 41.100 6.688 1.00 8.98 260 GLU A O 1
ATOM 703 N N . SER A 1 95 ? 18.841 42.107 6.828 1.00 8.22 261 SER A N 1
ATOM 704 C CA . SER A 1 95 ? 18.546 41.906 5.414 1.00 8.12 261 SER A CA 1
ATOM 705 C C . SER A 1 95 ? 19.482 42.745 4.552 1.00 7.13 261 SER A C 1
ATOM 706 O O . SER A 1 95 ? 19.934 42.302 3.494 1.00 9.87 261 SER A O 1
ATOM 709 N N . VAL A 1 96 ? 19.765 43.960 5.012 1.00 8.89 262 VAL A N 1
ATOM 710 C CA . VAL A 1 96 ? 20.668 44.845 4.291 1.00 9.68 262 VAL A CA 1
ATOM 711 C C . VAL A 1 96 ? 22.064 44.226 4.315 1.00 10.05 262 VAL A C 1
ATOM 712 O O . VAL A 1 96 ? 22.752 44.183 3.295 1.00 9.60 262 VAL A O 1
ATOM 716 N N . CYS A 1 97 ? 22.473 43.726 5.476 1.00 8.81 263 CYS A N 1
ATOM 717 C CA . CYS A 1 97 ? 23.790 43.113 5.592 1.00 8.17 263 CYS A CA 1
ATOM 718 C C . CYS A 1 97 ? 23.905 41.896 4.678 1.00 7.87 263 CYS A C 1
ATOM 719 O O . CYS A 1 97 ? 24.905 41.733 3.971 1.00 8.60 263 CYS A O 1
ATOM 722 N N . LEU A 1 98 ? 22.882 41.045 4.680 1.00 7.50 264 LEU A N 1
ATOM 723 C CA . LEU A 1 98 ? 22.903 39.856 3.828 1.00 7.24 264 LEU A CA 1
ATOM 724 C C . LEU A 1 98 ? 22.971 40.234 2.354 1.00 8.60 264 LEU A C 1
ATOM 725 O O . LEU A 1 98 ? 23.678 39.588 1.576 1.00 9.37 264 LEU A O 1
ATOM 730 N N . ARG A 1 99 ? 22.241 41.278 1.966 1.00 8.18 265 ARG A N 1
ATOM 731 C CA . ARG A 1 99 ? 22.253 41.735 0.579 1.00 10.28 265 ARG A CA 1
ATOM 732 C C . ARG A 1 99 ? 23.637 42.245 0.185 1.00 8.50 265 ARG A C 1
ATOM 733 O O . ARG A 1 99 ? 24.097 42.013 -0.938 1.00 10.22 265 ARG A O 1
ATOM 741 N N . LEU A 1 100 ? 24.299 42.938 1.107 1.00 8.40 266 LEU A N 1
ATOM 742 C CA . LEU A 1 100 ? 25.642 43.446 0.825 1.00 11.69 266 LEU A CA 1
ATOM 743 C C . LEU A 1 100 ? 26.630 42.290 0.720 1.00 10.70 266 LEU A C 1
ATOM 744 O O . LEU A 1 100 ? 27.499 42.287 -0.157 1.00 9.76 266 LEU A O 1
ATOM 749 N N . LEU A 1 101 ? 26.510 41.306 1.608 1.00 9.36 267 LEU A N 1
ATOM 750 C CA . LEU A 1 101 ? 27.412 40.153 1.553 1.00 6.53 267 LEU A CA 1
ATOM 751 C C . LEU A 1 101 ? 27.244 39.427 0.224 1.00 11.69 267 LEU A C 1
ATOM 752 O O . LEU A 1 101 ? 28.225 39.059 -0.423 1.00 11.69 267 LEU A O 1
ATOM 757 N N . ARG A 1 102 ? 25.995 39.222 -0.184 1.00 9.54 268 ARG A N 1
ATOM 758 C CA . ARG A 1 102 ? 25.724 38.542 -1.446 1.00 11.63 268 ARG A CA 1
ATOM 759 C C . ARG A 1 102 ? 26.285 39.357 -2.611 1.00 12.25 268 ARG A C 1
ATOM 760 O O . ARG A 1 102 ? 26.905 38.804 -3.530 1.00 12.82 268 ARG A O 1
ATOM 768 N N . ALA A 1 103 ? 26.100 40.672 -2.561 1.00 8.60 269 ALA A N 1
ATOM 769 C CA . ALA A 1 103 ? 26.585 41.545 -3.627 1.00 8.47 269 ALA A CA 1
ATOM 770 C C . ALA A 1 103 ? 28.094 41.475 -3.788 1.00 12.58 269 ALA A C 1
ATOM 771 O O . ALA A 1 103 ? 28.616 41.619 -4.895 1.00 13.40 269 ALA A O 1
ATOM 773 N N . PHE A 1 104 ? 28.809 41.254 -2.695 1.00 7.61 270 PHE A N 1
ATOM 774 C CA . PHE A 1 104 ? 30.260 41.205 -2.804 1.00 8.05 270 PHE A CA 1
ATOM 775 C C . PHE A 1 104 ? 30.885 39.817 -2.832 1.00 11.08 270 PHE A C 1
ATOM 776 O O . PHE A 1 104 ? 32.093 39.656 -2.626 1.00 12.42 270 PHE A O 1
ATOM 784 N N . GLU A 1 105 ? 30.068 38.809 -3.113 1.00 11.89 271 GLU A N 1
ATOM 785 C CA . GLU A 1 105 ? 30.596 37.461 -3.222 1.00 12.00 271 GLU A CA 1
ATOM 786 C C . GLU A 1 105 ? 31.365 37.387 -4.535 1.00 12.05 271 GLU A C 1
ATOM 787 O O . GLU A 1 105 ? 32.385 36.701 -4.628 1.00 18.01 271 GLU A O 1
ATOM 793 N N . SER A 1 106 ? 30.887 38.104 -5.547 1.00 11.17 272 SER A N 1
ATOM 794 C CA . SER A 1 106 ? 31.568 38.126 -6.840 1.00 15.67 272 SER A CA 1
ATOM 795 C C . SER A 1 106 ? 32.605 39.243 -6.836 1.00 11.86 272 SER A C 1
ATOM 796 O O . SER A 1 106 ? 32.389 40.298 -6.246 1.00 11.39 272 SER A O 1
ATOM 799 N N . PRO A 1 107 ? 33.755 39.017 -7.486 1.00 10.44 273 PRO A N 1
ATOM 800 C CA . PRO A 1 107 ? 34.793 40.052 -7.520 1.00 9.24 273 PRO A CA 1
ATOM 801 C C . PRO A 1 107 ? 34.305 41.368 -8.113 1.00 9.43 273 PRO A C 1
ATOM 802 O O . PRO A 1 107 ? 33.387 41.394 -8.934 1.00 13.07 273 PRO A O 1
ATOM 806 N N . VAL A 1 108 ? 34.918 42.462 -7.676 1.00 8.98 274 VAL A N 1
ATOM 807 C CA . VAL A 1 108 ? 34.600 43.778 -8.206 1.00 9.92 274 VAL A CA 1
ATOM 808 C C . VAL A 1 108 ? 35.592 43.913 -9.352 1.00 11.39 274 VAL A C 1
ATOM 809 O O . VAL A 1 108 ? 36.802 43.830 -9.143 1.00 9.36 274 VAL A O 1
ATOM 813 N N . VAL A 1 109 ? 35.088 44.107 -10.562 1.00 10.59 275 VAL A N 1
ATOM 814 C CA . VAL A 1 109 ? 35.966 44.214 -11.722 1.00 11.30 275 VAL A CA 1
ATOM 815 C C . VAL A 1 109 ? 36.160 45.647 -12.164 1.00 12.92 275 VAL A C 1
ATOM 816 O O . VAL A 1 109 ? 35.198 46.367 -12.413 1.00 13.89 275 VAL A O 1
ATOM 820 N N . CYS A 1 110 ? 37.409 46.073 -12.252 1.00 10.63 276 CYS A N 1
ATOM 821 C CA . CYS A 1 110 ? 37.669 47.418 -12.722 1.00 17.25 276 CYS A CA 1
ATOM 822 C C . CYS A 1 110 ? 38.914 47.393 -13.578 1.00 16.90 276 CYS A C 1
ATOM 823 O O . CYS A 1 110 ? 39.908 46.743 -13.246 1.00 13.42 276 CYS A O 1
ATOM 826 N N . ARG A 1 111 ? 38.832 48.082 -14.707 1.00 18.01 277 ARG A N 1
ATOM 827 C CA . ARG A 1 111 ? 39.932 48.135 -15.651 1.00 17.54 277 ARG A CA 1
ATOM 828 C C . ARG A 1 111 ? 40.342 46.722 -16.060 1.00 16.85 277 ARG A C 1
ATOM 829 O O . ARG A 1 111 ? 41.520 46.443 -16.271 1.00 19.02 277 ARG A O 1
ATOM 837 N N . GLY A 1 112 ? 39.352 45.836 -16.159 1.00 18.33 278 GLY A N 1
ATOM 838 C CA . GLY A 1 112 ? 39.592 44.463 -16.571 1.00 16.89 278 GLY A CA 1
ATOM 839 C C . GLY A 1 112 ? 40.180 43.497 -15.557 1.00 17.57 278 GLY A C 1
ATOM 840 O O . GLY A 1 112 ? 40.390 42.326 -15.873 1.00 23.88 278 GLY A O 1
ATOM 841 N N . ILE A 1 113 ? 40.442 43.967 -14.342 1.00 13.00 279 ILE A N 1
ATOM 842 C CA . ILE A 1 113 ? 41.018 43.113 -13.310 1.00 10.40 279 ILE A CA 1
ATOM 843 C C . ILE A 1 113 ? 40.028 42.834 -12.187 1.00 13.56 279 ILE A C 1
ATOM 844 O O . ILE A 1 113 ? 39.494 43.761 -11.580 1.00 11.13 279 ILE A O 1
ATOM 849 N N . PRO A 1 114 ? 39.756 41.550 -11.903 1.00 10.83 280 PRO A N 1
ATOM 850 C CA . PRO A 1 114 ? 38.816 41.268 -10.821 1.00 11.25 280 PRO A CA 1
ATOM 851 C C . PRO A 1 114 ? 39.507 41.357 -9.459 1.00 11.32 280 PRO A C 1
ATOM 852 O O . PRO A 1 114 ? 40.638 40.897 -9.291 1.00 9.02 280 PRO A O 1
ATOM 856 N N . ILE A 1 115 ? 38.826 41.974 -8.497 1.00 9.35 281 ILE A N 1
ATOM 857 C CA . ILE A 1 115 ? 39.351 42.109 -7.143 1.00 10.06 281 ILE A CA 1
ATOM 858 C C . ILE A 1 115 ? 38.277 41.603 -6.190 1.00 9.97 281 ILE A C 1
ATOM 859 O O . ILE A 1 115 ? 37.189 42.171 -6.113 1.00 9.77 281 ILE A O 1
ATOM 864 N N . LYS A 1 116 ? 38.582 40.535 -5.466 1.00 8.98 282 LYS A N 1
ATOM 865 C CA . LYS A 1 116 ? 37.627 39.977 -4.525 1.00 11.97 282 LYS A CA 1
ATOM 866 C C . LYS A 1 116 ? 37.655 40.764 -3.227 1.00 12.36 282 LYS A C 1
ATOM 867 O O . LYS A 1 116 ? 38.663 40.781 -2.517 1.00 15.43 282 LYS A O 1
ATOM 873 N N . ALA A 1 117 ? 36.548 41.427 -2.924 1.00 13.40 283 ALA A N 1
ATOM 874 C CA . ALA A 1 117 ? 36.457 42.193 -1.700 1.00 11.98 283 ALA A CA 1
ATOM 875 C C . ALA A 1 117 ? 35.691 41.371 -0.676 1.00 19.49 283 ALA A C 1
ATOM 876 O O . ALA A 1 117 ? 34.593 40.877 -0.955 1.00 17.68 283 ALA A O 1
ATOM 878 N N . ASN A 1 118 ? 36.293 41.203 0.495 1.00 15.87 284 ASN A N 1
ATOM 879 C CA . ASN A 1 118 ? 35.666 40.482 1.594 1.00 18.10 284 ASN A CA 1
ATOM 880 C C . ASN A 1 118 ? 35.201 41.599 2.516 1.00 14.09 284 ASN A C 1
ATOM 881 O O . ASN A 1 118 ? 35.916 41.996 3.431 1.00 19.25 284 ASN A O 1
ATOM 886 N N . VAL A 1 119 ? 34.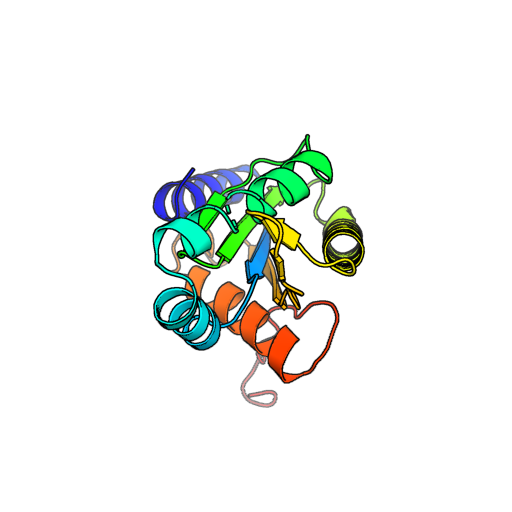005 42.109 2.248 1.00 16.92 285 VAL A N 1
ATOM 887 C CA . VAL A 1 119 ? 33.444 43.215 3.014 1.00 16.89 285 VAL A CA 1
ATOM 888 C C . VAL A 1 119 ? 33.191 42.923 4.491 1.00 18.75 285 VAL A C 1
ATOM 889 O O . VAL A 1 119 ? 32.585 41.912 4.846 1.00 16.96 285 VAL A O 1
ATOM 893 N N . GLY A 1 120 ? 33.680 43.821 5.341 1.00 14.85 286 GLY A N 1
ATOM 894 C CA . GLY A 1 120 ? 33.489 43.693 6.771 1.00 12.67 286 GLY A CA 1
ATOM 895 C C . GLY A 1 120 ? 32.333 44.609 7.116 1.00 10.03 286 GLY A C 1
ATOM 896 O O . GLY A 1 120 ? 32.358 45.789 6.772 1.00 9.53 286 GLY A O 1
ATOM 897 N N . LEU A 1 121 ? 31.317 44.080 7.792 1.00 7.93 287 LEU A N 1
ATOM 898 C CA . LEU A 1 121 ? 30.152 44.890 8.126 1.00 6.38 287 LEU A CA 1
ATOM 899 C C . LEU A 1 121 ? 29.994 45.135 9.615 1.00 7.74 287 LEU A C 1
ATOM 900 O O . LEU A 1 121 ? 29.901 44.193 10.393 1.00 11.50 287 LEU A O 1
ATOM 905 N N . GLY A 1 122 ? 29.979 46.410 10.001 1.00 8.66 288 GLY A N 1
ATOM 906 C CA . GLY A 1 122 ? 29.792 46.758 11.397 1.00 8.70 288 GLY A CA 1
ATOM 907 C C . GLY A 1 122 ? 28.371 47.269 11.561 1.00 6.89 288 GLY A C 1
ATOM 908 O O . GLY A 1 122 ? 27.875 48.016 10.717 1.00 7.21 288 GLY A O 1
ATOM 909 N N . VAL A 1 123 ? 27.707 46.869 12.642 1.00 9.52 289 VAL A N 1
ATOM 910 C CA . VAL A 1 123 ? 26.333 47.284 12.897 1.00 7.37 289 VAL A CA 1
ATOM 911 C C . VAL A 1 123 ? 26.278 47.999 14.233 1.00 8.73 289 VAL A C 1
ATOM 912 O O . VAL A 1 123 ? 26.677 47.445 15.257 1.00 9.88 289 VAL A O 1
ATOM 916 N N . LEU A 1 124 ? 25.777 49.230 14.219 1.00 10.18 290 LEU A N 1
ATOM 917 C CA . LEU A 1 124 ? 25.709 50.016 15.441 1.00 9.36 290 LEU A CA 1
ATOM 918 C C . LEU A 1 124 ? 24.369 50.668 15.719 1.00 7.49 290 LEU A C 1
ATOM 919 O O . LEU A 1 124 ? 24.018 51.675 15.111 1.00 9.95 290 LEU A O 1
ATOM 924 N N . PRO A 1 125 ? 23.590 50.083 16.634 1.00 11.31 291 PRO A N 1
ATOM 925 C CA . PRO A 1 125 ? 22.291 50.662 16.974 1.00 11.47 291 PRO A CA 1
ATOM 926 C C . PRO A 1 125 ? 22.620 51.856 17.878 1.00 12.66 291 PRO A C 1
ATOM 927 O O . PRO A 1 125 ? 23.500 51.754 18.735 1.00 13.45 291 PRO A O 1
ATOM 931 N N . LEU A 1 126 ? 21.947 52.981 17.672 1.00 10.22 292 LEU A N 1
ATOM 932 C CA . LEU A 1 126 ? 22.189 54.174 18.483 1.00 8.60 292 LEU A CA 1
ATOM 933 C C . LEU A 1 126 ? 20.898 54.607 19.163 1.00 8.92 292 LEU A C 1
ATOM 934 O O . LEU A 1 126 ? 19.805 54.422 18.621 1.00 12.27 292 LEU A O 1
ATOM 939 N N . ALA A 1 127 ? 21.033 55.182 20.355 1.00 11.28 293 ALA A N 1
ATOM 940 C CA . ALA A 1 127 ? 19.887 55.631 21.138 1.00 13.88 293 ALA A CA 1
ATOM 941 C C . ALA A 1 127 ? 20.031 57.075 21.576 1.00 10.43 293 ALA A C 1
ATOM 942 O O . ALA A 1 127 ? 21.085 57.487 22.045 1.00 11.24 293 ALA A O 1
ATOM 944 N N . ASP A 1 128 ? 18.953 57.835 21.440 1.00 11.44 294 ASP A N 1
ATOM 945 C CA . ASP A 1 128 ? 18.977 59.233 21.835 1.00 10.25 294 ASP A CA 1
ATOM 946 C C . ASP A 1 128 ? 19.023 59.394 23.356 1.00 11.48 294 ASP A C 1
ATOM 947 O O . ASP A 1 128 ? 19.612 60.352 23.863 1.00 10.67 294 ASP A O 1
ATOM 952 N N . ASP A 1 129 ? 18.431 58.448 24.083 1.00 10.87 295 ASP A N 1
ATOM 953 C CA . ASP A 1 129 ? 18.381 58.522 25.546 1.00 15.26 295 ASP A CA 1
ATOM 954 C C . ASP A 1 129 ? 19.747 58.697 26.217 1.00 13.85 295 ASP A C 1
ATOM 955 O O . ASP A 1 129 ? 19.826 59.284 27.294 1.00 17.04 295 ASP A O 1
ATOM 960 N N . THR A 1 130 ? 20.811 58.173 25.609 1.00 11.45 296 THR A N 1
ATOM 961 C CA . THR A 1 130 ? 22.156 58.330 26.177 1.00 10.87 296 THR A CA 1
ATOM 962 C C . THR A 1 130 ? 22.988 59.314 25.353 1.00 10.19 296 THR A C 1
ATOM 963 O O . THR A 1 130 ? 24.218 59.313 25.411 1.00 10.96 296 THR A O 1
ATOM 967 N N . LEU A 1 131 ? 22.302 60.160 24.590 1.00 7.73 297 LEU A N 1
ATOM 968 C CA . LEU A 1 131 ? 22.943 61.170 23.758 1.00 9.64 297 LEU A CA 1
ATOM 969 C C . LEU A 1 131 ? 24.002 60.600 22.819 1.00 8.84 297 LEU A C 1
ATOM 970 O O . LEU A 1 131 ? 25.044 61.215 22.601 1.00 8.66 297 LEU A O 1
ATOM 975 N N . ASP A 1 132 ? 23.721 59.434 22.247 1.00 10.83 298 ASP A N 1
ATOM 976 C CA . ASP A 1 132 ? 24.658 58.794 21.333 1.00 11.32 298 ASP A CA 1
ATOM 977 C C . ASP A 1 132 ? 25.054 59.689 20.165 1.00 10.54 298 ASP A C 1
ATOM 978 O O . ASP A 1 132 ? 26.185 59.628 19.688 1.00 10.79 298 ASP A O 1
ATOM 983 N N . GLY A 1 133 ? 24.123 60.519 19.705 1.00 9.99 299 GLY A N 1
ATOM 984 C CA . GLY A 1 133 ? 24.409 61.403 18.585 1.00 11.02 299 GLY A CA 1
ATOM 985 C C . GLY A 1 133 ? 25.460 62.456 18.876 1.00 10.01 299 GLY A C 1
ATOM 986 O O . GLY A 1 133 ? 26.064 63.010 17.954 1.00 11.74 299 GLY A O 1
ATOM 987 N N . ASP A 1 134 ? 25.664 62.750 20.157 1.00 9.86 300 ASP A N 1
ATOM 988 C CA . ASP A 1 134 ? 26.654 63.742 20.583 1.00 10.84 300 ASP A CA 1
ATOM 989 C C . ASP A 1 134 ? 28.015 63.099 20.796 1.00 11.88 300 ASP A C 1
ATOM 990 O O . ASP A 1 134 ? 29.021 63.793 20.959 1.00 13.93 300 ASP A O 1
ATOM 995 N N . GLN A 1 135 ? 28.044 61.772 20.801 1.00 8.63 301 GLN A N 1
ATOM 996 C CA . GLN A 1 135 ? 29.284 61.038 21.021 1.00 8.90 301 GLN A CA 1
ATOM 997 C C . GLN A 1 135 ? 29.985 60.661 19.721 1.00 12.87 301 GLN A C 1
ATOM 998 O O . GLN A 1 135 ? 29.367 60.623 18.663 1.00 10.38 301 GLN A O 1
ATOM 1004 N N . ASP A 1 136 ? 31.286 60.394 19.803 1.00 13.63 302 ASP A N 1
ATOM 1005 C CA . ASP A 1 136 ? 32.039 60.009 18.613 1.00 14.10 302 ASP A CA 1
ATOM 1006 C C . ASP A 1 136 ? 31.829 58.514 18.421 1.00 18.17 302 ASP A C 1
ATOM 1007 O O . ASP A 1 136 ? 32.716 57.709 18.707 1.00 25.36 302 ASP A O 1
ATOM 1012 N N . TRP A 1 137 ? 30.648 58.150 17.938 1.00 13.92 303 TRP A N 1
ATOM 1013 C CA . TRP A 1 137 ? 30.293 56.750 17.729 1.00 15.77 303 TRP A CA 1
ATOM 1014 C C . TRP A 1 137 ? 30.932 56.101 16.505 1.00 17.80 303 TRP A C 1
ATOM 1015 O O . TRP A 1 137 ? 30.932 54.879 16.381 1.00 17.43 303 TRP A O 1
ATOM 1026 N N . LEU A 1 138 ? 31.463 56.911 15.595 1.00 14.68 304 LEU A N 1
ATOM 1027 C CA . LEU A 1 138 ? 32.078 56.373 14.383 1.00 18.06 304 LEU A CA 1
ATOM 1028 C C . LEU A 1 138 ? 33.106 55.278 14.667 1.00 15.68 304 LEU A C 1
ATOM 1029 O O . LEU A 1 138 ? 33.084 54.219 14.038 1.00 12.90 304 LEU A O 1
ATOM 1034 N N . ARG A 1 139 ? 34.007 55.538 15.608 1.00 14.60 305 ARG A N 1
ATOM 1035 C CA . ARG A 1 139 ? 35.040 54.578 15.976 1.00 15.12 305 ARG A CA 1
ATOM 1036 C C . ARG A 1 139 ? 34.439 53.230 16.362 1.00 13.74 305 ARG A C 1
ATOM 1037 O O . ARG A 1 139 ? 35.016 52.177 16.091 1.00 15.91 305 ARG A O 1
ATOM 1045 N N . LEU A 1 140 ? 33.270 53.268 16.989 1.00 12.76 306 LEU A N 1
ATOM 1046 C CA . LEU A 1 140 ? 32.605 52.047 17.422 1.00 11.60 306 LEU A CA 1
ATOM 1047 C C . LEU A 1 140 ? 32.108 51.188 16.266 1.00 10.43 306 LEU A C 1
ATOM 1048 O O . LEU A 1 140 ? 32.282 49.968 16.274 1.00 12.93 306 LEU A O 1
ATOM 1053 N N . VAL A 1 141 ? 31.491 51.810 15.269 1.00 10.72 307 VAL A N 1
ATOM 1054 C CA . VAL A 1 141 ? 30.986 51.026 14.144 1.00 11.23 307 VAL A CA 1
ATOM 1055 C C . VAL A 1 141 ? 32.131 50.569 13.236 1.00 13.33 307 VAL A C 1
ATOM 1056 O O . VAL A 1 141 ? 32.045 49.518 12.599 1.00 10.54 307 VAL A O 1
ATOM 1060 N N . VAL A 1 142 ? 33.205 51.354 13.187 1.00 13.84 308 VAL A N 1
ATOM 1061 C CA . VAL A 1 142 ? 34.366 50.989 12.385 1.00 11.60 308 VAL A CA 1
ATOM 1062 C C . VAL A 1 142 ? 35.072 49.808 13.043 1.00 12.43 308 VAL A C 1
ATOM 1063 O O . VAL A 1 142 ? 35.526 48.890 12.360 1.00 11.96 308 VAL A O 1
ATOM 1067 N N . SER A 1 143 ? 35.165 49.830 14.372 1.00 13.96 309 SER A N 1
ATOM 1068 C CA . SER A 1 143 ? 35.805 48.733 15.088 1.00 12.98 309 SER A CA 1
ATOM 1069 C C . SER A 1 143 ? 34.966 47.483 14.904 1.00 10.02 309 SER A C 1
ATOM 1070 O O . SER A 1 143 ? 35.495 46.374 14.819 1.00 11.94 309 SER A O 1
ATOM 1073 N N . ALA A 1 144 ? 33.652 47.666 14.842 1.00 12.19 310 ALA A N 1
ATOM 1074 C CA . ALA A 1 144 ? 32.762 46.536 14.653 1.00 12.51 310 ALA A CA 1
ATOM 1075 C C . ALA A 1 144 ? 32.995 45.943 13.264 1.00 10.17 310 ALA A C 1
ATOM 1076 O O . ALA A 1 144 ? 33.007 44.728 13.109 1.00 10.46 310 ALA A O 1
ATOM 1078 N N . ALA A 1 145 ? 33.187 46.793 12.255 1.00 10.13 311 ALA A N 1
ATOM 1079 C CA . ALA A 1 145 ? 33.427 46.281 10.906 1.00 9.47 311 ALA A CA 1
ATOM 1080 C C . ALA A 1 145 ? 34.722 45.474 10.875 1.00 12.04 311 ALA A C 1
ATOM 1081 O O . ALA A 1 145 ? 34.804 44.446 10.205 1.00 12.20 311 ALA A O 1
ATOM 1083 N N . ASP A 1 146 ? 35.737 45.942 11.595 1.00 11.66 312 ASP A N 1
ATOM 1084 C CA . ASP A 1 146 ? 37.009 45.223 11.631 1.00 9.93 312 ASP A CA 1
ATOM 1085 C C . ASP A 1 146 ? 36.823 43.911 12.389 1.00 10.16 312 ASP A C 1
ATOM 1086 O O . ASP A 1 146 ? 37.420 42.892 12.043 1.00 12.43 312 ASP A O 1
ATOM 1091 N N . ASP A 1 147 ? 35.986 43.947 13.421 1.00 12.39 313 ASP A N 1
ATOM 1092 C CA . ASP A 1 147 ? 35.714 42.765 14.233 1.00 9.60 313 ASP A CA 1
ATOM 1093 C C . ASP A 1 147 ? 35.018 41.700 13.385 1.00 11.63 313 ASP A C 1
ATOM 1094 O O . ASP A 1 147 ? 35.297 40.513 13.525 1.00 10.83 313 ASP A O 1
ATOM 1099 N N . ALA A 1 148 ? 34.118 42.118 12.498 1.00 10.73 314 ALA A N 1
ATOM 1100 C CA . ALA A 1 148 ? 33.428 41.153 11.648 1.00 8.75 314 ALA A CA 1
ATOM 1101 C C . ALA A 1 148 ? 34.445 40.448 10.757 1.00 10.57 314 ALA A C 1
ATOM 1102 O O . ALA A 1 148 ? 34.354 39.242 10.531 1.00 11.33 314 ALA A O 1
ATOM 1104 N N . ARG A 1 149 ? 35.415 41.204 10.250 1.00 12.86 315 ARG A N 1
ATOM 1105 C CA . ARG A 1 149 ? 36.443 40.628 9.391 1.00 10.67 315 ARG A CA 1
ATOM 1106 C C . ARG A 1 149 ? 37.350 39.685 10.183 1.00 10.86 315 ARG A C 1
ATOM 1107 O O . ARG A 1 149 ? 37.673 38.588 9.725 1.00 15.13 315 ARG A O 1
ATOM 1115 N N . ASP A 1 150 ? 37.752 40.114 11.375 1.00 12.49 316 ASP A N 1
ATOM 1116 C CA . ASP A 1 150 ? 38.619 39.311 12.234 1.00 14.09 316 ASP A CA 1
ATOM 1117 C C . ASP A 1 150 ? 37.970 37.986 12.623 1.00 17.15 316 ASP A C 1
ATOM 1118 O O . ASP A 1 150 ? 38.623 36.940 12.612 1.00 18.51 316 ASP A O 1
ATOM 1123 N N . ARG A 1 151 ? 36.685 38.042 12.962 1.00 14.58 317 A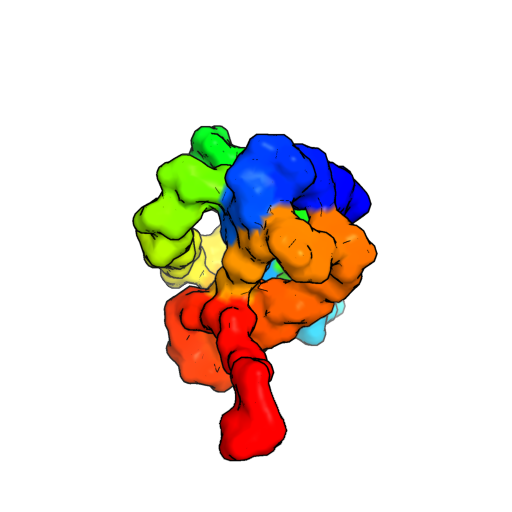RG A N 1
ATOM 1124 C CA . ARG A 1 151 ? 35.924 36.859 13.371 1.00 13.32 317 ARG A CA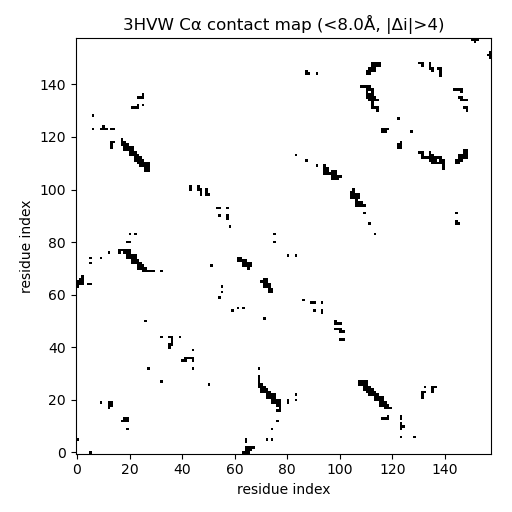 1
ATOM 1125 C C . ARG A 1 151 ? 35.419 36.033 12.192 1.00 14.58 317 ARG A C 1
ATOM 1126 O O . ARG A 1 151 ? 35.029 34.876 12.360 1.00 17.04 317 ARG A O 1
ATOM 1134 N N . GLY A 1 152 ? 35.423 36.627 11.003 1.00 12.64 318 GLY A N 1
ATOM 1135 C CA . GLY A 1 152 ? 34.948 35.924 9.826 1.00 14.07 318 GLY A CA 1
ATOM 1136 C C . GLY A 1 152 ? 33.440 35.739 9.831 1.00 17.45 318 GLY A C 1
ATOM 1137 O O . GLY A 1 152 ? 32.928 34.760 9.280 1.00 20.69 318 GLY A O 1
ATOM 1138 N N . VAL A 1 153 ? 32.723 36.673 10.450 1.00 12.31 319 VAL A N 1
ATOM 1139 C CA . VAL A 1 153 ? 31.263 36.596 10.513 1.00 11.19 319 VAL A CA 1
ATOM 1140 C C . VAL A 1 153 ? 30.625 37.542 9.500 1.00 11.97 319 VAL A C 1
ATOM 1141 O O . VAL A 1 153 ? 31.277 38.453 8.989 1.00 10.56 319 VAL A O 1
ATOM 1145 N N . GLY A 1 154 ? 29.347 37.315 9.206 1.00 10.78 320 GLY A N 1
ATOM 1146 C CA . GLY A 1 154 ? 28.639 38.152 8.248 1.00 9.90 320 GLY A CA 1
ATOM 1147 C C . GLY A 1 154 ? 28.627 39.624 8.610 1.00 12.14 320 GLY A C 1
ATOM 1148 O O . GLY A 1 154 ? 28.811 40.494 7.755 1.00 10.97 320 GLY A O 1
ATOM 1149 N N . TRP A 1 155 ? 28.385 39.902 9.883 1.00 9.37 321 TRP A N 1
ATOM 1150 C CA . TRP A 1 155 ? 28.360 41.268 10.382 1.00 11.34 321 TRP A CA 1
ATOM 1151 C C . TRP A 1 155 ? 28.572 41.218 11.884 1.00 12.84 321 TRP A C 1
ATOM 1152 O O . TRP A 1 155 ? 28.301 40.201 12.521 1.00 10.44 321 TRP A O 1
ATOM 1163 N N . ALA A 1 156 ? 29.084 42.305 12.444 1.00 9.47 322 ALA A N 1
ATOM 1164 C CA . ALA A 1 156 ? 29.337 42.358 13.875 1.00 8.93 322 ALA A CA 1
ATOM 1165 C C . ALA A 1 156 ? 28.625 43.549 14.478 1.00 11.63 322 ALA A C 1
ATOM 1166 O O . ALA A 1 156 ? 28.781 44.676 14.013 1.00 12.52 322 ALA A O 1
ATOM 1168 N N . ARG A 1 157 ? 27.833 43.289 15.511 1.00 13.60 323 ARG A N 1
ATOM 1169 C CA . ARG A 1 157 ? 27.101 44.344 16.193 1.00 12.60 323 ARG A CA 1
ATOM 1170 C C . ARG A 1 157 ? 27.933 44.855 17.357 1.00 18.07 323 ARG A C 1
ATOM 1171 O O . ARG A 1 157 ? 28.642 44.089 18.011 1.00 20.66 323 ARG A O 1
ATOM 1179 N N . TYR A 1 158 ? 27.865 46.157 17.596 1.00 16.64 324 TYR A N 1
ATOM 1180 C CA . TYR A 1 158 ? 28.564 46.750 18.721 1.00 17.73 324 TYR A CA 1
ATOM 1181 C C . TYR A 1 158 ? 27.911 46.079 19.933 1.00 18.52 324 TYR A C 1
ATOM 1182 O O . TYR A 1 158 ? 26.704 46.221 20.144 1.00 21.34 324 TYR A O 1
ATOM 1191 N N . ASN A 1 159 ? 28.697 45.337 20.709 1.00 21.25 325 ASN A N 1
ATOM 1192 C CA . ASN A 1 159 ? 28.168 44.623 21.873 1.00 20.75 325 ASN A CA 1
ATOM 1193 C C . ASN A 1 159 ? 29.080 44.744 23.088 1.00 20.21 325 ASN A C 1
ATOM 1194 O O . ASN A 1 159 ? 29.764 43.795 23.455 1.00 22.88 325 ASN A O 1
ATOM 1199 N N . PRO A 1 160 ? 29.086 45.913 23.739 1.00 18.93 326 PRO A N 1
ATOM 1200 C CA . PRO A 1 160 ? 29.931 46.130 24.915 1.00 17.69 326 PRO A CA 1
ATOM 1201 C C . PRO A 1 160 ? 29.315 45.606 26.209 1.00 16.32 326 PRO A C 1
ATOM 1202 O O . PRO A 1 160 ? 28.107 45.396 26.291 1.00 17.84 326 PRO A O 1
ATOM 1206 N N . PRO A 1 161 ? 30.147 45.380 27.237 1.00 16.67 327 PRO A N 1
ATOM 1207 C CA . PRO A 1 161 ? 29.630 44.892 28.517 1.00 16.46 327 PRO A CA 1
ATOM 1208 C C . PRO A 1 161 ? 28.696 45.963 29.093 1.00 19.57 327 PRO A C 1
ATOM 1209 O O . PRO A 1 161 ? 28.939 47.158 28.914 1.00 16.71 327 PRO A O 1
ATOM 1213 N N . LEU A 1 162 ? 27.639 45.532 29.779 1.00 18.58 328 LEU A N 1
ATOM 1214 C CA . LEU A 1 162 ? 26.658 46.442 30.372 1.00 23.46 328 LEU A CA 1
ATOM 1215 C C . LEU A 1 162 ? 26.953 46.816 31.821 1.00 22.24 328 LEU A C 1
ATOM 1216 O O . LEU A 1 162 ? 26.370 47.764 32.348 1.00 31.54 328 LEU A O 1
ATOM 1221 N N . ASP A 1 163 ? 27.833 46.059 32.467 1.00 25.16 329 ASP A N 1
ATOM 12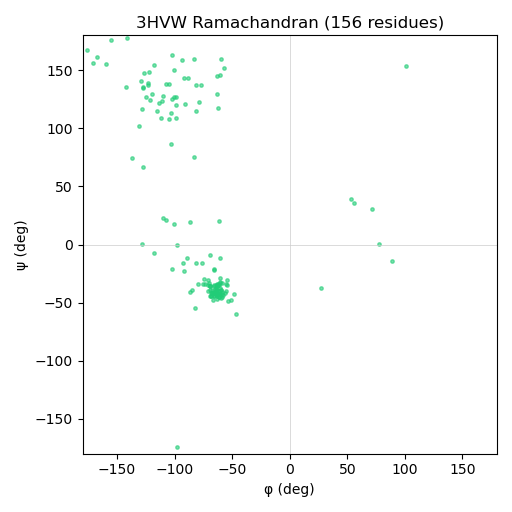22 C CA . ASP A 1 163 ? 28.205 46.330 33.852 1.00 29.86 329 ASP A CA 1
ATOM 1223 C C . ASP A 1 163 ? 29.582 45.771 34.175 1.00 27.78 329 ASP A C 1
ATOM 1224 O O . ASP A 1 163 ? 30.207 45.110 33.345 1.00 29.92 329 ASP A O 1
ATOM 1229 N N . GLN A 1 164 ? 30.051 46.037 35.391 1.00 36.18 330 GLN A N 1
ATOM 1230 C CA . GLN A 1 164 ? 31.371 45.583 35.814 1.00 36.87 330 GLN A CA 1
ATOM 1231 C C . GLN A 1 164 ? 31.562 44.073 35.748 1.00 39.11 330 GLN A C 1
ATOM 1232 O O . GLN A 1 164 ? 32.612 43.592 35.314 1.00 40.79 330 GLN A O 1
ATOM 1238 N N . ALA A 1 165 ? 30.550 43.331 36.188 1.00 42.84 331 ALA A N 1
ATOM 1239 C CA . ALA A 1 165 ? 30.597 41.871 36.185 1.00 39.89 331 ALA A CA 1
ATOM 1240 C C . ALA A 1 165 ? 30.778 41.324 34.784 1.00 41.82 331 ALA A C 1
ATOM 1241 O O . ALA A 1 165 ? 31.346 40.254 34.589 1.00 43.19 331 ALA A O 1
ATOM 1243 N N . GLN A 1 166 ? 30.286 42.071 33.806 1.00 41.07 332 GLN A N 1
ATOM 1244 C CA . GLN A 1 166 ? 30.383 41.661 32.413 1.00 33.14 332 GLN A CA 1
ATOM 1245 C C . GLN A 1 166 ? 31.640 42.217 31.756 1.00 32.75 332 GLN A C 1
ATOM 1246 O O . GLN A 1 166 ? 32.111 41.679 30.757 1.00 24.71 332 GLN A O 1
ATOM 1252 N N . GLN A 1 167 ? 32.170 43.301 32.317 1.00 30.35 333 GLN A N 1
ATOM 1253 C CA . GLN A 1 167 ? 33.368 43.940 31.778 1.00 33.08 333 GLN A CA 1
ATOM 1254 C C . GLN A 1 167 ? 34.566 42.991 31.832 1.00 35.07 333 GLN A C 1
ATOM 1255 O O . GLN A 1 167 ? 35.632 43.277 31.282 1.00 43.20 333 GLN A O 1
#

B-factor: mean 21.02, std 11.51, range [5.27, 60.88]